Protein AF-F6FWA2-F1 (afdb_monomer_lite)

Foldseek 3Di:
DDDDDPPDDPPPDDPPPPLPDPVLQQLKKKDQDDDPVVVVVCCPPHQKDWQLVVLLVVLVVFPQRDPLLSVCSVVLQVVLCVVVVRPDTIIIGNDSPLDCVVVVVVVHDRDPIGTRHSVNVVSSVVVLVVDPSNPRTDDPDDD

Organism: Isoptericola variabilis (strain 225) (NCBI:txid743718)

Sequence (143 aa):
MRKSFRIGAVAVAGVATLAIAPGAMAHHCYKTEWQEAAYAQVRSGTPWMPMTEFVGVVISQFPGATPECLAHAGEWTQAWLTANDVDAEPLIHMRATAGGGAHDRNGKELPSISYLDDDDFGFLVGQIFSEADCAGIEFPEMH

Radius of gyration: 18.64 Å; chains: 1; bounding box: 33×32×79 Å

pLDDT: mean 71.23, std 18.49, range [33.91, 94.94]

Structure (mmCIF, N/CA/C/O backbone):
data_AF-F6FWA2-F1
#
_entry.id   AF-F6FWA2-F1
#
loop_
_atom_site.group_PDB
_atom_site.id
_atom_site.type_symbol
_atom_site.label_atom_id
_atom_site.label_alt_id
_atom_site.label_comp_id
_atom_site.label_asym_id
_atom_site.label_entity_id
_atom_site.label_seq_id
_atom_site.pdbx_PDB_ins_code
_atom_site.Cartn_x
_atom_site.Cartn_y
_atom_site.Cartn_z
_atom_site.occupancy
_atom_site.B_iso_or_equiv
_atom_site.auth_seq_id
_atom_site.auth_comp_id
_atom_site.auth_asym_id
_atom_site.auth_atom_id
_atom_site.pdbx_PDB_model_num
ATOM 1 N N . MET A 1 1 ? 0.899 -6.724 -52.852 1.00 38.53 1 MET A N 1
ATOM 2 C CA . MET A 1 1 ? 1.760 -6.860 -51.655 1.00 38.53 1 MET A CA 1
ATOM 3 C C . MET A 1 1 ? 0.868 -6.920 -50.418 1.00 38.53 1 MET A C 1
ATOM 5 O O . MET A 1 1 ? 0.292 -5.905 -50.057 1.00 38.53 1 MET A O 1
ATOM 9 N N . ARG A 1 2 ? 0.662 -8.103 -49.826 1.00 33.91 2 ARG A N 1
ATOM 10 C CA . ARG A 1 2 ? -0.091 -8.266 -48.568 1.00 33.91 2 ARG A CA 1
ATOM 11 C C . ARG A 1 2 ? 0.920 -8.269 -47.418 1.00 33.91 2 ARG A C 1
ATOM 13 O O . ARG A 1 2 ? 1.753 -9.167 -47.360 1.00 33.91 2 ARG A O 1
ATOM 20 N N . LYS A 1 3 ? 0.899 -7.237 -46.568 1.00 37.06 3 LYS A N 1
ATOM 21 C CA . LYS A 1 3 ? 1.720 -7.169 -45.349 1.00 37.06 3 LYS A CA 1
ATOM 22 C C . LYS A 1 3 ? 1.111 -8.113 -44.314 1.00 37.06 3 LYS A C 1
ATOM 24 O O . LYS A 1 3 ? 0.044 -7.834 -43.779 1.00 37.06 3 LYS A O 1
ATOM 29 N N . SER A 1 4 ? 1.774 -9.237 -44.076 1.00 36.34 4 SER A N 1
ATOM 30 C CA . SER A 1 4 ? 1.431 -10.165 -43.002 1.00 36.34 4 SER A CA 1
ATOM 31 C C . SER A 1 4 ? 1.740 -9.510 -41.658 1.00 36.34 4 SER A C 1
ATOM 33 O O . SER A 1 4 ? 2.903 -9.284 -41.328 1.00 36.34 4 SER A O 1
ATOM 35 N N . PHE A 1 5 ? 0.695 -9.190 -40.898 1.00 46.28 5 PHE A N 1
ATOM 36 C CA . PHE A 1 5 ? 0.796 -8.782 -39.502 1.00 46.28 5 PHE A CA 1
ATOM 37 C C . PHE A 1 5 ? 1.198 -10.024 -38.695 1.00 46.28 5 PHE A C 1
ATOM 39 O O . PHE A 1 5 ? 0.418 -10.966 -38.569 1.00 46.28 5 PHE A O 1
ATOM 46 N N . ARG A 1 6 ? 2.443 -10.078 -38.215 1.00 44.56 6 ARG A N 1
ATOM 47 C CA . ARG A 1 6 ? 2.850 -11.079 -37.226 1.00 44.56 6 ARG A CA 1
ATOM 48 C C . ARG A 1 6 ? 2.436 -10.539 -35.864 1.00 44.56 6 ARG A C 1
ATOM 50 O O . ARG A 1 6 ? 3.139 -9.717 -35.292 1.00 44.56 6 ARG A O 1
ATOM 57 N N . ILE A 1 7 ? 1.268 -10.969 -35.396 1.00 47.62 7 ILE A N 1
ATOM 58 C CA . ILE A 1 7 ? 0.880 -10.860 -33.990 1.00 47.62 7 ILE A CA 1
ATOM 59 C C . ILE A 1 7 ? 1.860 -11.765 -33.240 1.00 47.62 7 ILE A C 1
ATOM 61 O O . ILE A 1 7 ? 1.814 -12.987 -33.382 1.00 47.62 7 ILE A O 1
ATOM 65 N N . GLY A 1 8 ? 2.836 -11.151 -32.572 1.00 38.06 8 GLY A N 1
ATOM 66 C CA . GLY A 1 8 ? 3.763 -11.853 -31.695 1.00 38.06 8 GLY A CA 1
ATOM 67 C C . GLY A 1 8 ? 2.972 -12.479 -30.556 1.00 38.06 8 GLY A C 1
ATOM 68 O O . GLY A 1 8 ? 2.178 -11.801 -29.910 1.00 38.06 8 GLY A O 1
ATOM 69 N N . ALA A 1 9 ? 3.143 -13.785 -30.375 1.00 38.88 9 ALA A N 1
ATOM 70 C CA . ALA A 1 9 ? 2.526 -14.543 -29.305 1.00 38.88 9 ALA A CA 1
ATOM 71 C C . ALA A 1 9 ? 2.913 -13.942 -27.946 1.00 38.88 9 ALA A C 1
ATOM 73 O O . ALA A 1 9 ? 4.099 -13.828 -27.637 1.00 38.88 9 ALA A O 1
ATOM 74 N N . VAL A 1 10 ? 1.909 -13.584 -27.144 1.00 45.66 10 VAL A N 1
ATOM 75 C CA . VAL A 1 10 ? 2.077 -13.374 -25.705 1.00 45.66 10 VAL A CA 1
ATOM 76 C C . VAL A 1 10 ? 2.464 -14.733 -25.130 1.00 45.66 10 VAL A C 1
ATOM 78 O O . VAL A 1 10 ? 1.658 -15.664 -25.106 1.00 45.66 10 VAL A O 1
ATOM 81 N N . ALA A 1 11 ? 3.735 -14.880 -24.770 1.00 38.84 11 ALA A N 1
ATOM 82 C CA . ALA A 1 11 ? 4.214 -16.047 -24.059 1.00 38.84 11 ALA A CA 1
ATOM 83 C C . ALA A 1 11 ? 3.591 -16.027 -22.660 1.00 38.84 11 ALA A C 1
ATOM 85 O O . ALA A 1 11 ? 3.975 -15.229 -21.812 1.00 38.84 11 ALA A O 1
ATOM 86 N N . VAL A 1 12 ? 2.607 -16.898 -22.436 1.00 48.00 12 VAL A N 1
ATOM 87 C CA . VAL A 1 12 ? 2.131 -17.246 -21.097 1.00 48.00 12 VAL A CA 1
ATOM 88 C C . VAL A 1 12 ? 3.253 -18.048 -20.441 1.00 48.00 12 VAL A C 1
ATOM 90 O O . VAL A 1 12 ? 3.380 -19.253 -20.656 1.00 48.00 12 VAL A O 1
ATOM 93 N N . ALA A 1 13 ? 4.135 -17.357 -19.726 1.00 40.44 13 ALA A N 1
ATOM 94 C CA . ALA A 1 13 ? 5.223 -17.968 -18.984 1.00 40.44 13 ALA A CA 1
ATOM 95 C C . ALA A 1 13 ? 4.815 -18.101 -17.514 1.00 40.44 13 ALA A C 1
ATOM 97 O O . ALA A 1 13 ? 4.777 -17.116 -16.794 1.00 40.44 13 ALA A O 1
ATOM 98 N N . GLY A 1 14 ? 4.528 -19.343 -17.114 1.00 35.28 14 GLY A N 1
ATOM 99 C CA . GLY A 1 14 ? 4.712 -19.853 -15.756 1.00 35.28 14 GLY A CA 1
ATOM 100 C C . GLY A 1 14 ? 3.820 -19.270 -14.663 1.00 35.28 14 GLY A C 1
ATOM 101 O O . GLY A 1 14 ? 4.061 -18.181 -14.161 1.00 35.28 14 GLY A O 1
ATOM 102 N N . VAL A 1 15 ? 2.899 -20.092 -14.155 1.00 41.06 15 VAL A N 1
ATOM 103 C CA . VAL A 1 15 ? 2.480 -19.982 -12.752 1.00 41.06 15 VAL A CA 1
ATOM 104 C C . VAL A 1 15 ? 3.688 -20.397 -11.909 1.00 41.06 15 VAL A C 1
ATOM 106 O O . VAL A 1 15 ? 3.847 -21.562 -11.547 1.00 41.06 15 VAL A O 1
ATOM 109 N N . ALA A 1 16 ? 4.611 -19.465 -11.691 1.00 39.88 16 ALA A N 1
ATOM 110 C CA . ALA A 1 16 ? 5.566 -19.578 -10.610 1.00 39.88 16 ALA A CA 1
ATOM 111 C C . ALA A 1 16 ? 4.751 -19.431 -9.324 1.00 39.88 16 ALA A C 1
ATOM 113 O O . ALA A 1 16 ? 4.109 -18.406 -9.105 1.00 39.88 16 ALA A O 1
ATOM 114 N N . THR A 1 17 ? 4.731 -20.471 -8.493 1.00 40.62 17 THR A N 1
ATOM 115 C CA . THR A 1 17 ? 4.310 -20.354 -7.095 1.00 40.62 17 THR A CA 1
ATOM 116 C C . THR A 1 17 ? 5.321 -19.447 -6.397 1.00 40.62 17 THR A C 1
ATOM 118 O O . THR A 1 17 ? 6.317 -19.912 -5.844 1.00 40.62 17 THR A O 1
ATOM 121 N N . LEU A 1 18 ? 5.114 -18.140 -6.533 1.00 43.16 18 LEU A N 1
ATOM 122 C CA . LEU A 1 18 ? 5.905 -17.085 -5.923 1.00 43.16 18 LEU A CA 1
ATOM 123 C C . LEU A 1 18 ? 5.474 -16.998 -4.462 1.00 43.16 18 LEU A C 1
ATOM 125 O O . LEU A 1 18 ? 4.590 -16.227 -4.110 1.00 43.16 18 LEU A O 1
ATOM 129 N N . ALA A 1 19 ? 6.110 -17.800 -3.609 1.00 43.03 19 ALA A N 1
ATOM 130 C CA . ALA A 1 19 ? 6.130 -17.562 -2.170 1.00 43.03 19 ALA A CA 1
ATOM 131 C C . ALA A 1 19 ? 7.011 -16.331 -1.889 1.00 43.03 19 ALA A C 1
ATOM 133 O O . ALA A 1 19 ? 8.090 -16.441 -1.319 1.00 43.03 19 ALA A O 1
ATOM 134 N N . ILE A 1 20 ? 6.583 -15.166 -2.377 1.00 47.03 20 ILE A N 1
ATOM 135 C CA . ILE A 1 20 ? 7.219 -13.873 -2.125 1.00 47.03 20 ILE A CA 1
ATOM 136 C C . ILE A 1 20 ? 6.282 -13.070 -1.237 1.00 47.03 20 ILE A C 1
ATOM 138 O O . ILE A 1 20 ? 5.818 -11.990 -1.580 1.00 47.03 20 ILE A O 1
ATOM 142 N N . ALA A 1 21 ? 6.011 -13.595 -0.055 1.00 45.12 21 ALA A N 1
ATOM 143 C CA . ALA A 1 21 ? 5.898 -12.693 1.065 1.00 45.12 21 ALA A CA 1
ATOM 144 C C . ALA A 1 21 ? 7.319 -12.591 1.625 1.00 45.12 21 ALA A C 1
ATOM 146 O O . ALA A 1 21 ? 7.900 -13.618 1.991 1.00 45.12 21 ALA A O 1
ATOM 147 N N . PRO A 1 22 ? 7.932 -11.398 1.728 1.00 49.75 22 PRO A N 1
ATOM 148 C CA . PRO A 1 22 ? 8.963 -11.230 2.737 1.00 49.75 22 PRO A CA 1
ATOM 149 C C . PRO A 1 22 ? 8.287 -11.684 4.030 1.00 49.75 22 PRO A C 1
ATOM 151 O O . PRO A 1 22 ? 7.333 -11.037 4.448 1.00 49.75 22 PRO A O 1
ATOM 154 N N . GLY A 1 23 ? 8.692 -12.806 4.631 1.00 47.06 23 GLY A N 1
ATOM 155 C CA . GLY A 1 23 ? 7.962 -13.413 5.759 1.00 47.06 23 GLY A CA 1
ATOM 156 C C . GLY A 1 23 ? 7.773 -12.481 6.967 1.00 47.06 23 GLY A C 1
ATOM 157 O O . GLY A 1 23 ? 7.057 -12.805 7.900 1.00 47.06 23 GLY A O 1
ATOM 158 N N . ALA A 1 24 ? 8.394 -11.298 6.955 1.00 51.44 24 ALA A N 1
ATOM 159 C CA . ALA A 1 24 ? 8.152 -10.221 7.904 1.00 51.44 24 ALA A CA 1
ATOM 160 C C . ALA A 1 24 ? 6.869 -9.398 7.639 1.00 51.44 24 ALA A C 1
ATOM 162 O O . ALA A 1 24 ? 6.376 -8.764 8.570 1.00 51.44 24 ALA A O 1
ATOM 163 N N . MET A 1 25 ? 6.344 -9.380 6.409 1.00 53.53 25 MET A N 1
ATOM 164 C CA . MET A 1 25 ? 5.244 -8.508 5.975 1.00 53.53 25 MET A CA 1
ATOM 165 C C . MET A 1 25 ? 3.868 -9.188 6.068 1.00 53.53 25 MET A C 1
ATOM 167 O O . MET A 1 25 ? 2.906 -8.513 6.428 1.00 53.53 25 MET A O 1
ATOM 171 N N . ALA A 1 26 ? 3.782 -10.519 5.916 1.00 54.53 26 ALA A N 1
ATOM 172 C CA . ALA A 1 26 ? 2.579 -11.352 6.156 1.00 54.53 26 ALA A CA 1
ATOM 173 C C . ALA A 1 26 ? 2.054 -11.319 7.613 1.00 54.53 26 ALA A C 1
ATOM 175 O O . ALA A 1 26 ? 1.224 -12.114 8.051 1.00 54.53 26 ALA A O 1
ATOM 176 N N . HIS A 1 27 ? 2.598 -10.417 8.426 1.00 61.44 27 HIS A N 1
ATOM 177 C CA . HIS A 1 27 ? 2.252 -10.206 9.824 1.00 61.44 27 HIS A CA 1
ATOM 178 C C . HIS A 1 27 ? 1.704 -8.796 10.077 1.00 61.44 27 HIS A C 1
ATOM 180 O O . HIS A 1 27 ? 1.546 -8.390 11.234 1.00 61.44 27 HIS A O 1
ATOM 186 N N . HIS A 1 28 ? 1.418 -8.036 9.017 1.00 68.06 28 HIS A N 1
ATOM 187 C CA . HIS A 1 28 ? 0.736 -6.755 9.122 1.00 68.06 28 HIS A CA 1
ATOM 188 C C . HIS A 1 28 ? -0.772 -6.956 9.304 1.00 68.06 28 HIS A C 1
ATOM 190 O O . HIS A 1 28 ? -1.434 -7.666 8.550 1.00 68.06 28 HIS A O 1
ATOM 196 N N . CYS A 1 29 ? -1.321 -6.313 10.335 1.00 76.69 29 CYS A N 1
ATOM 197 C CA . CYS A 1 29 ? -2.758 -6.292 10.583 1.00 76.69 29 CYS A CA 1
ATOM 198 C C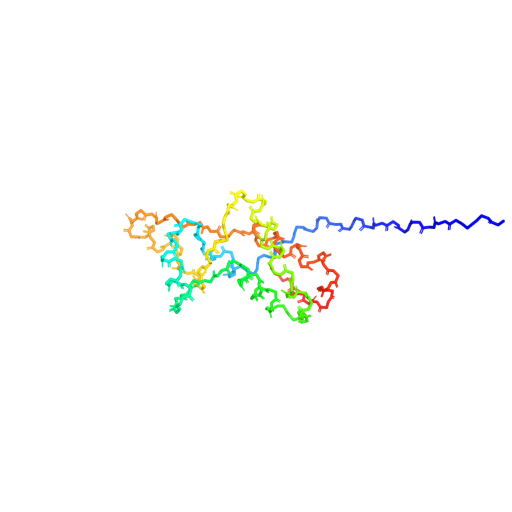 . CYS A 1 29 ? -3.394 -5.120 9.841 1.00 76.69 29 CYS A C 1
ATOM 200 O O . CYS A 1 29 ? -2.796 -4.042 9.767 1.00 76.69 29 CYS A O 1
ATOM 202 N N . TYR A 1 30 ? -4.631 -5.294 9.391 1.00 79.62 30 TYR A N 1
ATOM 203 C CA . TYR A 1 30 ? -5.427 -4.225 8.816 1.00 79.62 30 TYR A CA 1
ATOM 204 C C . TYR A 1 30 ? -6.806 -4.117 9.454 1.00 79.62 30 TYR A C 1
ATOM 206 O O . TYR A 1 30 ? -7.307 -5.039 10.102 1.00 79.62 30 TYR A O 1
ATOM 214 N N . LYS A 1 31 ? -7.422 -2.947 9.289 1.00 76.88 31 LYS A N 1
ATOM 215 C CA . LYS A 1 31 ? -8.786 -2.701 9.745 1.00 76.88 31 LYS A CA 1
ATOM 216 C C . LYS A 1 31 ? -9.559 -1.858 8.736 1.00 76.88 31 LYS A C 1
ATOM 218 O O . LYS A 1 31 ? -9.082 -0.804 8.316 1.00 76.88 31 LYS A O 1
ATOM 223 N N . THR A 1 32 ? -10.756 -2.326 8.404 1.00 74.88 32 THR A N 1
ATOM 224 C CA . THR A 1 32 ? -11.688 -1.733 7.430 1.00 74.88 32 THR A CA 1
ATOM 225 C C . THR A 1 32 ? -12.766 -0.880 8.108 1.00 74.88 32 THR A C 1
ATOM 227 O O . THR A 1 32 ? -13.181 0.141 7.574 1.00 74.88 32 THR A O 1
ATOM 230 N N . GLU A 1 33 ? -13.167 -1.231 9.333 1.00 71.50 33 GLU A N 1
ATOM 231 C CA . GLU A 1 33 ? -14.270 -0.575 10.049 1.00 71.50 33 GLU A CA 1
ATOM 232 C C . GLU A 1 33 ? -13.798 0.537 11.001 1.00 71.50 33 GLU A C 1
ATOM 234 O O . GLU A 1 33 ? -13.756 0.384 12.230 1.00 71.50 33 GLU A O 1
ATOM 239 N N . TRP A 1 34 ? -13.425 1.687 10.446 1.00 71.31 34 TRP A N 1
ATOM 240 C CA . TRP A 1 34 ? -13.158 2.896 11.230 1.00 71.31 34 TRP A CA 1
ATOM 241 C C . TRP A 1 34 ? -14.294 3.903 11.090 1.00 71.31 34 TRP A C 1
ATOM 243 O O . TRP A 1 34 ? -14.793 4.146 9.998 1.00 71.31 34 TRP A O 1
ATOM 253 N N . GLN A 1 35 ? -14.654 4.564 12.191 1.00 72.12 35 GLN A N 1
ATOM 254 C CA . GLN A 1 35 ? -15.428 5.801 12.085 1.00 72.12 35 GLN A CA 1
ATOM 255 C C . GLN A 1 35 ? -14.542 6.890 11.468 1.00 72.12 35 GLN A C 1
ATOM 257 O O . GLN A 1 35 ? -13.376 7.004 11.850 1.00 72.12 35 GLN A O 1
ATOM 262 N N . GLU A 1 36 ? -15.084 7.722 10.575 1.00 70.62 36 GLU A N 1
ATOM 263 C CA . GLU A 1 36 ? -14.310 8.744 9.846 1.00 70.62 36 GLU A CA 1
ATOM 264 C C . GLU A 1 36 ? -13.472 9.649 10.763 1.00 70.62 36 GLU A C 1
ATOM 266 O O . GLU A 1 36 ? -12.310 9.935 10.476 1.00 70.62 36 GLU A O 1
ATOM 271 N N . ALA A 1 37 ? -14.019 10.056 11.913 1.00 68.44 37 ALA A N 1
ATOM 272 C CA . ALA A 1 37 ? -13.297 10.883 12.881 1.00 68.44 37 ALA A CA 1
ATOM 273 C C . ALA A 1 37 ? -12.075 10.162 13.480 1.00 68.44 37 ALA A C 1
ATOM 275 O O . ALA A 1 37 ? -11.011 10.760 13.640 1.00 68.44 37 ALA A O 1
ATOM 276 N N . ALA A 1 38 ? -12.208 8.865 13.769 1.00 71.00 38 ALA A N 1
ATOM 277 C CA . ALA A 1 38 ? -11.098 8.044 14.238 1.00 71.00 38 ALA A CA 1
ATOM 278 C C . ALA A 1 38 ? -10.074 7.825 13.115 1.00 71.00 38 ALA A C 1
ATOM 280 O O . ALA A 1 38 ? -8.874 7.856 13.370 1.00 71.00 38 ALA A O 1
ATOM 281 N N . TYR A 1 39 ? -10.542 7.663 11.875 1.00 73.62 39 TYR A N 1
ATOM 282 C CA . TYR A 1 39 ? -9.699 7.491 10.694 1.00 73.62 39 TYR A CA 1
ATOM 283 C C . TYR A 1 39 ? -8.803 8.715 10.457 1.00 73.62 39 TYR A C 1
ATOM 285 O O . TYR A 1 39 ? -7.588 8.585 10.314 1.00 73.62 39 TYR A O 1
ATOM 293 N N . ALA A 1 40 ? -9.382 9.918 10.517 1.00 73.31 40 ALA A N 1
ATOM 294 C CA . ALA A 1 40 ? -8.644 11.175 10.402 1.00 73.31 40 ALA A CA 1
ATOM 295 C C . ALA A 1 40 ? -7.627 11.363 11.541 1.00 73.31 40 ALA A C 1
ATOM 297 O O . ALA A 1 40 ? -6.497 11.788 11.302 1.00 73.31 40 ALA A O 1
ATOM 298 N N . GLN A 1 41 ? -8.003 11.012 12.774 1.00 73.75 41 GLN A N 1
ATOM 299 C CA . GLN A 1 41 ? -7.113 11.111 13.930 1.00 73.75 41 GLN A CA 1
ATOM 300 C C . GLN A 1 41 ? -5.934 10.139 13.835 1.00 73.75 41 GLN A C 1
ATOM 302 O O . GLN A 1 41 ? -4.812 10.480 14.200 1.00 73.75 41 GLN A O 1
ATOM 307 N N . VAL A 1 42 ? -6.168 8.932 13.330 1.00 73.38 42 VAL A N 1
ATOM 308 C CA . VAL A 1 42 ? -5.158 7.875 13.295 1.00 73.38 42 VAL A CA 1
ATOM 309 C C . VAL A 1 42 ? -4.184 8.016 12.138 1.00 73.38 42 VAL A C 1
ATOM 311 O O . VAL A 1 42 ? -3.002 7.719 12.315 1.00 73.38 42 VAL A O 1
ATOM 314 N N . ARG A 1 43 ? -4.602 8.639 11.036 1.00 70.12 43 ARG A N 1
ATOM 315 C CA . ARG A 1 43 ? -3.675 9.142 10.012 1.00 70.12 43 ARG A CA 1
ATOM 316 C C . ARG A 1 43 ? -2.707 10.221 10.537 1.00 70.12 43 ARG A C 1
ATOM 318 O O . ARG A 1 43 ? -1.720 10.522 9.877 1.00 70.12 43 ARG A O 1
ATOM 325 N N . SER A 1 44 ? -2.941 10.791 11.725 1.00 67.06 44 SER A N 1
ATOM 326 C CA . SER A 1 44 ? -2.084 11.809 12.344 1.00 67.06 44 SER A CA 1
ATOM 327 C C . SER A 1 44 ? -1.264 11.239 13.511 1.00 67.06 44 SER A C 1
ATOM 329 O O . SER A 1 44 ? -1.642 11.358 14.677 1.00 67.06 44 SER A O 1
ATOM 331 N N . GLY A 1 45 ? -0.086 10.682 13.213 1.00 67.31 45 GLY A N 1
ATOM 332 C CA . GLY A 1 45 ? 0.936 10.386 14.230 1.00 67.31 45 GLY A CA 1
ATOM 333 C C . GLY A 1 45 ? 0.773 9.055 14.971 1.00 67.31 45 GLY A C 1
ATOM 334 O O . GLY A 1 45 ? 1.247 8.917 16.100 1.00 67.31 45 GLY A O 1
ATOM 335 N N . THR A 1 46 ? 0.125 8.069 14.350 1.00 78.06 46 THR A N 1
ATOM 336 C CA . THR A 1 46 ? 0.025 6.695 14.866 1.00 78.06 46 THR A CA 1
ATOM 337 C C . THR A 1 46 ? 0.741 5.713 13.922 1.00 78.06 46 THR A C 1
ATOM 339 O O . THR A 1 46 ? 1.100 6.103 12.814 1.00 78.06 46 THR A O 1
ATOM 342 N N . PRO A 1 47 ? 0.989 4.445 14.312 1.00 81.00 47 PRO A N 1
ATOM 343 C CA . PRO A 1 47 ? 1.628 3.459 13.435 1.00 81.00 47 PRO A CA 1
ATOM 344 C C . PRO A 1 47 ? 0.670 2.868 12.385 1.00 81.00 47 PRO A C 1
ATOM 346 O O . PRO A 1 47 ? 0.943 1.793 11.865 1.00 81.00 47 PRO A O 1
ATOM 349 N N . TRP A 1 48 ? -0.464 3.508 12.113 1.00 83.50 48 TRP A N 1
ATOM 350 C CA . TRP A 1 48 ? -1.426 3.074 11.107 1.00 83.50 48 TRP A CA 1
ATOM 351 C C . TRP A 1 48 ? -1.280 3.935 9.855 1.00 83.50 48 TRP A C 1
ATOM 353 O O . TRP A 1 48 ? -1.292 5.161 9.956 1.00 83.50 48 TRP A O 1
ATOM 363 N N . MET A 1 49 ? -1.192 3.304 8.688 1.00 86.88 49 MET A N 1
ATOM 364 C CA . MET A 1 49 ? -1.094 3.989 7.397 1.00 86.88 49 MET A CA 1
ATOM 365 C C . MET A 1 49 ? -2.140 3.462 6.407 1.00 86.88 49 MET A C 1
ATOM 367 O O . MET A 1 49 ? -2.578 2.325 6.561 1.00 86.88 49 MET A O 1
ATOM 371 N N . PRO A 1 50 ? -2.563 4.236 5.398 1.00 89.88 50 PRO A N 1
ATOM 372 C CA . PRO A 1 50 ? -3.434 3.736 4.335 1.00 89.88 50 PRO A CA 1
ATOM 373 C C . PRO A 1 50 ? -2.792 2.578 3.561 1.00 89.88 50 PRO A C 1
ATOM 375 O O . PRO A 1 50 ? -1.577 2.577 3.353 1.00 89.88 50 PRO A O 1
ATOM 378 N N . MET A 1 51 ? -3.600 1.625 3.087 1.00 89.75 51 MET A N 1
ATOM 379 C CA . MET A 1 51 ? -3.124 0.515 2.251 1.00 89.75 51 MET A CA 1
ATOM 380 C C . MET A 1 51 ? -2.323 0.993 1.036 1.00 89.75 51 MET A C 1
ATOM 382 O O . MET A 1 51 ? -1.259 0.447 0.773 1.00 89.75 51 MET A O 1
ATOM 386 N N . THR A 1 52 ? -2.753 2.056 0.354 1.00 92.38 52 THR A N 1
ATOM 387 C CA . THR A 1 52 ? -2.010 2.612 -0.790 1.00 92.38 52 THR A CA 1
ATOM 388 C C . THR A 1 52 ? -0.601 3.039 -0.404 1.00 92.38 52 THR A C 1
ATOM 390 O O . THR A 1 52 ? 0.360 2.793 -1.132 1.00 92.38 52 THR A O 1
ATOM 393 N N . GLU A 1 53 ? -0.456 3.668 0.760 1.00 90.31 53 GLU A N 1
ATOM 394 C CA . GLU A 1 53 ? 0.846 4.104 1.252 1.00 90.31 53 GLU A CA 1
ATOM 395 C C . GLU A 1 53 ? 1.703 2.890 1.651 1.00 90.31 53 GLU A C 1
ATOM 397 O O . GLU A 1 53 ? 2.896 2.857 1.351 1.00 90.31 53 GLU A O 1
ATOM 402 N N . PHE A 1 54 ? 1.095 1.855 2.241 1.00 87.75 54 PHE A N 1
ATOM 403 C CA . PHE A 1 54 ? 1.769 0.588 2.533 1.00 87.75 54 PHE A CA 1
ATOM 404 C C . PHE A 1 54 ? 2.264 -0.115 1.261 1.00 87.75 54 PHE A C 1
ATOM 406 O O . PHE A 1 54 ? 3.427 -0.510 1.200 1.00 87.75 54 PHE A O 1
ATOM 413 N N . VAL A 1 55 ? 1.433 -0.215 0.219 1.00 88.88 55 VAL A N 1
ATOM 414 C CA . VAL A 1 55 ? 1.821 -0.778 -1.085 1.00 88.88 55 VAL A CA 1
ATOM 415 C C . VAL A 1 55 ? 2.989 0.008 -1.682 1.00 88.88 55 VAL A C 1
ATOM 417 O O . VAL A 1 55 ? 3.968 -0.590 -2.123 1.00 88.88 55 VAL A O 1
ATOM 420 N N . GLY A 1 56 ? 2.956 1.343 -1.614 1.00 89.88 56 GLY A N 1
ATOM 421 C CA . GLY A 1 56 ? 4.084 2.186 -2.018 1.00 89.88 56 GLY A CA 1
ATOM 422 C C . GLY A 1 56 ? 5.369 1.874 -1.243 1.00 89.88 56 GLY A C 1
ATOM 423 O O . GLY A 1 56 ? 6.443 1.763 -1.838 1.00 89.88 56 GLY A O 1
ATOM 424 N N . VAL A 1 57 ? 5.273 1.661 0.075 1.00 85.50 57 VAL A N 1
ATOM 425 C CA . VAL A 1 57 ? 6.416 1.227 0.891 1.00 85.50 57 VAL A CA 1
ATOM 426 C C . VAL A 1 57 ? 6.936 -0.127 0.418 1.00 85.50 57 VAL A C 1
ATOM 428 O O . VAL A 1 57 ? 8.141 -0.239 0.211 1.00 85.50 57 VAL A O 1
ATOM 431 N N . VAL A 1 58 ? 6.069 -1.118 0.196 1.00 83.12 58 VAL A N 1
ATOM 432 C CA . VAL A 1 58 ? 6.459 -2.452 -0.294 1.00 83.12 58 VAL A CA 1
ATOM 433 C C . VAL A 1 58 ? 7.237 -2.346 -1.604 1.00 83.12 58 VAL A C 1
ATOM 435 O O . VAL A 1 58 ? 8.339 -2.880 -1.693 1.00 83.12 58 VAL A O 1
ATOM 438 N N . ILE A 1 59 ? 6.726 -1.587 -2.577 1.00 86.19 59 ILE A N 1
ATOM 439 C CA . ILE A 1 59 ? 7.406 -1.341 -3.858 1.00 86.19 59 ILE A CA 1
ATOM 440 C C . ILE A 1 59 ? 8.778 -0.703 -3.624 1.00 86.19 59 ILE A C 1
ATOM 442 O O . ILE A 1 59 ? 9.777 -1.160 -4.168 1.00 86.19 59 ILE A O 1
ATOM 446 N N . SER A 1 60 ? 8.846 0.325 -2.772 1.00 86.62 60 SER A N 1
ATOM 447 C CA . SER A 1 60 ? 10.087 1.065 -2.503 1.00 86.62 60 SER A CA 1
ATOM 448 C C . SER A 1 60 ? 11.187 0.237 -1.829 1.00 86.62 60 SER A C 1
ATOM 450 O O . SER A 1 60 ? 12.346 0.648 -1.851 1.00 86.62 60 SER A O 1
ATOM 452 N N . GLN A 1 61 ? 10.848 -0.904 -1.214 1.00 83.12 61 GLN A N 1
ATOM 453 C CA . GLN A 1 61 ? 11.842 -1.803 -0.621 1.00 83.12 61 GLN A CA 1
ATOM 454 C C . GLN A 1 61 ? 12.604 -2.612 -1.672 1.00 83.12 61 GLN A C 1
ATOM 456 O O . GLN A 1 61 ? 13.672 -3.143 -1.365 1.00 83.12 61 GLN A O 1
ATOM 461 N N . PHE A 1 62 ? 12.080 -2.721 -2.894 1.00 81.31 62 PHE A N 1
ATOM 462 C CA . PHE A 1 62 ? 12.761 -3.450 -3.947 1.00 81.31 62 PHE A CA 1
ATOM 463 C C . PHE A 1 62 ? 13.870 -2.596 -4.580 1.00 81.31 62 PHE A C 1
ATOM 465 O O . PHE A 1 62 ? 13.618 -1.459 -5.001 1.00 81.31 62 PHE A O 1
ATOM 472 N N . PRO A 1 63 ? 15.104 -3.119 -4.690 1.00 84.25 63 PRO A N 1
ATOM 473 C CA . PRO A 1 63 ? 16.141 -2.472 -5.480 1.00 84.25 63 PRO A CA 1
ATOM 474 C C . PRO A 1 63 ? 15.657 -2.250 -6.916 1.00 84.25 63 PRO A C 1
ATOM 476 O O . PRO A 1 63 ? 15.018 -3.118 -7.499 1.00 84.25 63 PRO A O 1
ATOM 479 N N . GLY A 1 64 ? 15.942 -1.076 -7.479 1.00 85.50 64 GLY A N 1
ATOM 480 C CA . GLY A 1 64 ? 15.523 -0.736 -8.842 1.00 85.50 64 GLY A CA 1
ATOM 481 C C . GLY A 1 64 ? 14.073 -0.256 -8.984 1.00 85.50 64 GLY A C 1
ATOM 482 O O . GLY A 1 64 ? 13.643 0.022 -10.102 1.00 85.50 64 GLY A O 1
ATOM 483 N N . ALA A 1 65 ? 13.335 -0.089 -7.878 1.00 88.31 65 ALA A N 1
ATOM 484 C CA . ALA A 1 65 ? 12.030 0.565 -7.892 1.00 88.31 65 ALA A CA 1
ATOM 485 C C . ALA A 1 65 ? 12.113 1.990 -8.471 1.00 88.31 65 ALA A C 1
ATOM 487 O O . ALA A 1 65 ? 12.954 2.804 -8.071 1.00 88.31 65 ALA A O 1
ATOM 488 N N . THR A 1 66 ? 11.217 2.291 -9.410 1.00 91.62 66 THR A N 1
ATOM 489 C CA . THR A 1 66 ? 11.133 3.572 -10.121 1.00 91.62 66 THR A CA 1
ATOM 490 C C . THR A 1 66 ? 9.934 4.399 -9.635 1.00 91.62 66 THR A C 1
ATOM 492 O O . THR A 1 66 ? 8.971 3.841 -9.097 1.00 91.62 66 THR A O 1
ATOM 495 N N . PRO A 1 67 ? 9.946 5.734 -9.815 1.00 92.94 67 PRO A N 1
ATOM 496 C CA . PRO A 1 67 ? 8.766 6.567 -9.579 1.00 92.94 67 PRO A CA 1
ATOM 497 C C . PRO A 1 67 ? 7.538 6.127 -10.385 1.00 92.94 67 PRO A C 1
ATOM 499 O O . PRO A 1 67 ? 6.420 6.231 -9.887 1.00 92.94 67 PRO A O 1
ATOM 502 N N . GLU A 1 68 ? 7.744 5.631 -11.604 1.00 93.62 68 GLU A N 1
ATOM 503 C CA . GLU A 1 68 ? 6.694 5.104 -12.473 1.00 93.62 68 GLU A CA 1
ATOM 504 C C . GLU A 1 68 ? 6.057 3.850 -11.856 1.00 93.62 68 GLU A C 1
ATOM 506 O O . GLU A 1 68 ? 4.845 3.815 -11.671 1.00 93.62 68 GLU A O 1
ATOM 511 N N . CYS A 1 69 ? 6.863 2.888 -11.391 1.00 92.00 69 CYS A N 1
ATOM 512 C CA . CYS A 1 69 ? 6.366 1.704 -10.685 1.00 92.00 69 CYS A CA 1
ATOM 513 C C . CYS A 1 69 ? 5.599 2.070 -9.398 1.00 92.00 69 CYS A C 1
ATOM 515 O O . CYS A 1 69 ? 4.527 1.537 -9.117 1.00 92.00 69 CYS A O 1
ATOM 517 N N . LEU A 1 70 ? 6.110 3.036 -8.623 1.00 92.06 70 LEU A N 1
ATOM 518 C CA . LEU A 1 70 ? 5.451 3.535 -7.409 1.00 92.06 70 LEU A CA 1
ATOM 519 C C . LEU A 1 70 ? 4.085 4.182 -7.688 1.00 92.06 70 LEU A C 1
ATOM 521 O O . LEU A 1 70 ? 3.207 4.145 -6.823 1.00 92.06 70 LEU A O 1
ATOM 525 N N . ALA A 1 71 ? 3.882 4.761 -8.876 1.00 94.50 71 ALA A N 1
ATOM 526 C CA . ALA A 1 71 ? 2.627 5.414 -9.241 1.00 94.50 71 ALA A CA 1
ATOM 527 C C . ALA A 1 71 ? 1.443 4.432 -9.324 1.00 94.50 71 ALA A C 1
ATOM 529 O O . ALA A 1 71 ? 0.296 4.854 -9.159 1.00 94.50 71 ALA A O 1
ATOM 530 N N . HIS A 1 72 ? 1.705 3.131 -9.488 1.00 94.19 72 HIS A N 1
ATOM 531 C CA . HIS A 1 72 ? 0.673 2.093 -9.522 1.00 94.19 72 HIS A CA 1
ATOM 532 C C . HIS A 1 72 ? 0.133 1.687 -8.145 1.00 94.19 72 HIS A C 1
ATOM 534 O O . HIS A 1 72 ? -0.868 0.975 -8.071 1.00 94.19 72 HIS A O 1
ATOM 540 N N . ALA A 1 73 ? 0.718 2.159 -7.036 1.00 93.31 73 ALA A N 1
ATOM 541 C CA . ALA A 1 73 ? 0.303 1.743 -5.693 1.00 93.31 73 ALA A CA 1
ATOM 542 C C . ALA A 1 73 ? -1.207 1.928 -5.432 1.00 93.31 73 ALA A C 1
ATOM 544 O O . ALA A 1 73 ? -1.844 1.078 -4.805 1.00 93.31 73 ALA A O 1
ATOM 545 N N . GLY A 1 74 ? -1.797 3.016 -5.942 1.00 93.62 74 GLY A N 1
ATOM 546 C CA . GLY A 1 74 ? -3.235 3.271 -5.821 1.00 93.62 74 GLY A CA 1
ATOM 547 C C . GLY A 1 74 ? -4.086 2.327 -6.672 1.00 93.62 74 GLY A C 1
ATOM 548 O O . GLY A 1 74 ? -5.114 1.840 -6.208 1.00 93.62 74 GLY A O 1
ATOM 549 N N . GLU A 1 75 ? -3.643 2.026 -7.893 1.00 94.94 75 GLU A N 1
ATOM 550 C CA . GLU A 1 75 ? -4.311 1.079 -8.791 1.00 94.94 75 GLU A CA 1
ATOM 551 C C . GLU A 1 75 ? -4.328 -0.331 -8.194 1.00 94.94 75 GLU A C 1
ATOM 553 O O . GLU A 1 75 ? -5.383 -0.957 -8.105 1.00 94.94 75 GLU A O 1
ATOM 558 N N . TRP A 1 76 ? -3.184 -0.817 -7.714 1.00 93.88 76 TRP A N 1
ATOM 559 C CA . TRP A 1 76 ? -3.089 -2.159 -7.141 1.00 93.88 76 TRP A CA 1
ATOM 560 C C . TRP A 1 76 ? -3.817 -2.285 -5.811 1.00 93.88 76 TRP A C 1
ATOM 562 O O . TRP A 1 76 ? -4.400 -3.331 -5.533 1.00 93.88 76 TRP A O 1
ATOM 572 N N . THR A 1 77 ? -3.866 -1.206 -5.026 1.00 92.69 77 THR A N 1
ATOM 573 C CA . THR A 1 77 ? -4.731 -1.152 -3.844 1.00 92.69 77 THR A CA 1
ATOM 574 C C . THR A 1 77 ? -6.195 -1.313 -4.239 1.00 92.69 77 THR A C 1
ATOM 576 O O . THR A 1 77 ? -6.892 -2.131 -3.649 1.00 92.69 77 THR A O 1
ATOM 579 N N . GLN A 1 78 ? -6.672 -0.610 -5.270 1.00 94.00 78 GLN A N 1
ATOM 580 C CA . GLN A 1 78 ? -8.052 -0.764 -5.752 1.00 94.00 78 GLN A CA 1
ATOM 581 C C . GLN A 1 78 ? -8.340 -2.165 -6.306 1.00 94.00 78 GLN A C 1
ATOM 583 O O . GLN A 1 78 ? -9.415 -2.723 -6.064 1.00 94.00 78 GLN A O 1
ATOM 588 N N . ALA A 1 79 ? -7.377 -2.761 -7.009 1.00 92.12 79 ALA A N 1
ATOM 589 C CA . ALA A 1 79 ? -7.491 -4.133 -7.486 1.00 92.12 79 ALA A CA 1
ATOM 590 C C . ALA A 1 79 ? -7.603 -5.126 -6.315 1.00 92.12 79 ALA A C 1
ATOM 592 O O . ALA A 1 79 ? -8.455 -6.013 -6.349 1.00 92.12 79 ALA A O 1
ATOM 593 N N . TRP A 1 80 ? -6.811 -4.933 -5.254 1.00 90.88 80 TRP A N 1
ATOM 594 C CA . TRP A 1 80 ? -6.874 -5.741 -4.035 1.00 90.88 80 TRP A CA 1
ATOM 595 C C . TRP A 1 80 ? -8.212 -5.580 -3.300 1.00 90.88 80 TRP A C 1
ATOM 597 O O . TRP A 1 80 ? -8.812 -6.580 -2.911 1.00 90.88 80 TRP A O 1
ATOM 607 N N . LEU A 1 81 ? -8.719 -4.345 -3.165 1.00 90.81 81 LEU A N 1
ATOM 608 C CA . LEU A 1 81 ? -10.028 -4.062 -2.556 1.00 90.81 81 LEU A CA 1
ATOM 609 C C . LEU A 1 81 ? -11.156 -4.798 -3.285 1.00 90.81 81 LEU A C 1
ATOM 611 O O . LEU A 1 81 ? -11.993 -5.438 -2.656 1.00 90.81 81 LEU A O 1
ATOM 615 N N . THR A 1 82 ? -11.133 -4.753 -4.619 1.00 92.81 82 THR A N 1
ATOM 616 C CA . THR A 1 82 ? -12.121 -5.437 -5.464 1.00 92.81 82 THR A CA 1
ATOM 617 C C . THR A 1 82 ? -12.028 -6.957 -5.323 1.00 92.81 82 THR A C 1
ATOM 619 O O . THR A 1 82 ? -13.052 -7.629 -5.250 1.00 92.81 82 THR A O 1
ATOM 622 N N . ALA A 1 83 ? -10.812 -7.510 -5.286 1.00 88.81 83 ALA A N 1
ATOM 623 C CA . ALA A 1 83 ? -10.596 -8.951 -5.163 1.00 88.81 83 ALA A CA 1
ATOM 624 C C . ALA A 1 83 ? -11.041 -9.511 -3.800 1.00 88.81 83 ALA A C 1
ATOM 626 O O . ALA A 1 83 ? -11.456 -10.667 -3.732 1.00 88.81 83 ALA A O 1
ATOM 627 N N . ASN A 1 84 ? -10.984 -8.690 -2.747 1.00 84.88 84 ASN A N 1
ATOM 628 C CA . ASN A 1 84 ? -11.283 -9.079 -1.368 1.00 84.88 84 ASN A CA 1
ATOM 629 C C . ASN A 1 84 ? -12.640 -8.578 -0.843 1.00 84.88 84 ASN A C 1
ATOM 631 O O . ASN A 1 84 ? -12.909 -8.719 0.347 1.00 84.88 84 ASN A O 1
ATOM 635 N N . ASP A 1 85 ? -13.490 -8.011 -1.708 1.00 87.56 85 ASP A N 1
ATOM 636 C CA . ASP A 1 85 ? -14.814 -7.474 -1.341 1.00 87.56 85 ASP A CA 1
ATOM 637 C C . ASP A 1 85 ? -14.740 -6.438 -0.198 1.00 87.56 85 ASP A C 1
ATOM 639 O O . ASP A 1 85 ? -15.497 -6.467 0.773 1.00 87.56 85 ASP A O 1
ATOM 643 N N . VAL A 1 86 ? -13.761 -5.530 -0.286 1.00 85.38 86 VA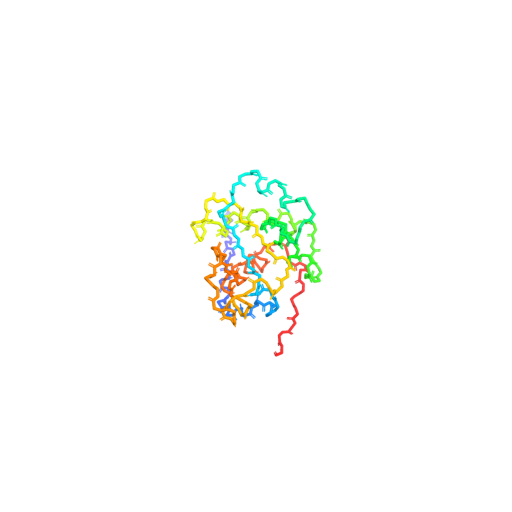L A N 1
ATOM 644 C CA . VAL A 1 86 ? -13.526 -4.479 0.710 1.00 85.38 86 VAL A CA 1
ATOM 645 C C . VAL A 1 86 ? -13.976 -3.123 0.162 1.00 85.38 86 VAL A C 1
ATOM 647 O O . VAL A 1 86 ? -13.365 -2.567 -0.747 1.00 85.38 86 VAL A O 1
ATOM 650 N N . ASP A 1 87 ? -15.007 -2.546 0.780 1.00 83.62 87 ASP A N 1
ATOM 651 C CA . ASP A 1 87 ? -15.665 -1.316 0.308 1.00 83.62 87 ASP A CA 1
ATOM 652 C C . ASP A 1 87 ? -14.859 -0.017 0.508 1.00 83.62 87 ASP A C 1
ATOM 654 O O . ASP A 1 87 ? -15.147 1.007 -0.117 1.00 83.62 87 ASP A O 1
ATOM 658 N N . ALA A 1 88 ? -13.876 -0.015 1.411 1.00 83.25 88 ALA A N 1
ATOM 659 C CA . ALA A 1 88 ? -13.111 1.176 1.772 1.00 83.25 88 ALA A CA 1
ATOM 660 C C . ALA A 1 88 ? -11.640 0.852 2.033 1.00 83.25 88 ALA A C 1
ATOM 662 O O . ALA A 1 88 ? -11.309 -0.200 2.573 1.00 83.25 88 ALA A O 1
ATOM 663 N N . GLU A 1 89 ? -10.755 1.796 1.706 1.00 87.19 89 GLU A 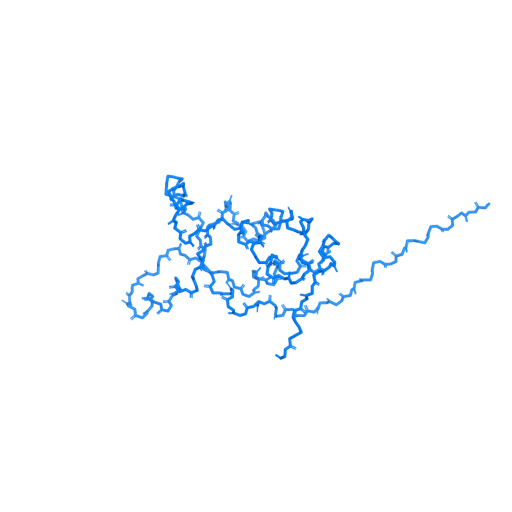N 1
ATOM 664 C CA . GLU A 1 89 ? -9.316 1.630 1.900 1.00 87.19 89 GLU A CA 1
ATOM 665 C C . GLU A 1 89 ? -8.966 1.363 3.381 1.00 87.19 89 GLU A C 1
ATOM 667 O O . GLU A 1 89 ? -9.144 2.256 4.229 1.00 87.19 89 GLU A O 1
ATOM 672 N N . PRO A 1 90 ? -8.424 0.173 3.713 1.00 86.75 90 PRO A N 1
ATOM 673 C CA . PRO A 1 90 ? -8.092 -0.161 5.083 1.00 86.75 90 PRO A CA 1
ATOM 674 C C . PRO A 1 90 ? -6.855 0.599 5.559 1.00 86.75 90 PRO A C 1
ATOM 676 O O . PRO A 1 90 ? -6.031 1.077 4.773 1.00 86.75 90 PRO A O 1
ATOM 679 N N . LEU A 1 91 ? -6.705 0.668 6.882 1.00 87.25 91 LEU A N 1
ATOM 680 C CA . LEU A 1 91 ? -5.452 1.084 7.508 1.00 87.25 91 LEU A CA 1
ATOM 681 C C . LEU A 1 91 ? -4.622 -0.139 7.887 1.00 87.25 91 LEU A C 1
ATOM 683 O O . LEU A 1 91 ? -5.138 -1.053 8.532 1.00 87.25 91 LEU A O 1
ATOM 687 N N . ILE A 1 92 ? -3.339 -0.106 7.547 1.00 86.00 92 ILE A N 1
ATOM 688 C CA . ILE A 1 92 ? -2.325 -1.117 7.835 1.00 86.00 92 ILE A CA 1
ATOM 689 C C . ILE A 1 92 ? -1.519 -0.699 9.061 1.00 86.00 92 ILE A C 1
ATOM 691 O O . ILE A 1 92 ? -1.038 0.432 9.148 1.00 86.00 92 ILE A O 1
ATOM 695 N N . HIS A 1 93 ? -1.356 -1.607 10.020 1.00 83.69 93 HIS A N 1
ATOM 696 C CA . HIS A 1 93 ? -0.523 -1.379 11.193 1.00 83.69 93 HIS A CA 1
ATOM 697 C C . HIS A 1 93 ? 0.946 -1.698 10.900 1.00 83.69 93 HIS A C 1
ATOM 699 O O . HIS A 1 93 ? 1.318 -2.844 10.652 1.00 83.69 93 HIS A O 1
ATOM 705 N N . MET A 1 94 ? 1.818 -0.706 11.051 1.00 74.88 94 MET A N 1
ATOM 706 C CA . MET A 1 94 ? 3.239 -0.764 10.686 1.00 74.88 94 MET A CA 1
ATOM 707 C C . MET A 1 94 ? 4.150 -1.489 11.672 1.00 74.88 94 MET A C 1
ATOM 709 O O . MET A 1 94 ? 5.369 -1.486 11.517 1.00 74.88 94 MET A O 1
ATOM 713 N N . ARG A 1 95 ? 3.592 -2.138 12.695 1.00 67.25 95 ARG A N 1
ATOM 714 C CA . ARG A 1 95 ? 4.355 -3.041 13.567 1.00 67.25 95 ARG A CA 1
ATOM 715 C C . ARG A 1 95 ? 3.800 -4.452 13.469 1.00 67.25 95 ARG A C 1
ATOM 717 O O . ARG A 1 95 ? 2.604 -4.640 13.685 1.00 67.25 95 ARG A O 1
ATOM 724 N N . ALA A 1 96 ? 4.703 -5.417 13.294 1.00 53.91 96 ALA A N 1
ATOM 725 C CA . ALA A 1 96 ? 4.463 -6.865 13.214 1.00 53.91 96 ALA A CA 1
ATOM 726 C C . ALA A 1 96 ? 3.872 -7.512 14.493 1.00 53.91 96 ALA A C 1
ATOM 728 O O . ALA A 1 96 ? 3.922 -8.722 14.678 1.00 53.91 96 ALA A O 1
ATOM 729 N N . THR A 1 97 ? 3.362 -6.718 15.438 1.00 51.16 97 THR A N 1
ATOM 730 C CA . THR A 1 97 ? 2.988 -7.150 16.796 1.00 51.16 97 THR A CA 1
ATOM 731 C C . THR A 1 97 ? 1.651 -6.586 17.272 1.00 51.16 97 THR A C 1
ATOM 733 O O . THR A 1 97 ? 1.383 -6.566 18.470 1.00 51.16 97 THR A O 1
ATOM 736 N N . ALA A 1 98 ? 0.771 -6.191 16.350 1.00 51.12 98 ALA A N 1
ATOM 737 C CA . ALA A 1 98 ? -0.663 -6.109 16.652 1.00 51.12 98 ALA A CA 1
ATOM 738 C C . ALA A 1 98 ? -1.362 -7.478 16.491 1.00 51.12 98 ALA A C 1
ATOM 740 O O . ALA A 1 98 ? -2.584 -7.548 16.466 1.00 51.12 98 ALA A O 1
ATOM 741 N N . GLY A 1 99 ? -0.580 -8.558 16.371 1.00 45.16 99 GLY A N 1
ATOM 742 C CA . GLY A 1 99 ? -1.076 -9.891 16.073 1.00 45.16 99 GLY A CA 1
ATOM 743 C C . GLY A 1 99 ? -1.726 -10.621 17.249 1.00 45.16 99 GLY A C 1
ATOM 744 O O . GLY A 1 99 ? -1.415 -10.375 18.420 1.00 45.16 99 GLY A O 1
ATOM 745 N N . GLY A 1 100 ? -2.575 -11.593 16.912 1.00 44.81 100 GLY A N 1
ATOM 746 C CA . GLY A 1 100 ? -3.389 -12.394 17.820 1.00 44.81 100 GLY A CA 1
ATOM 747 C C . GLY A 1 100 ? -2.567 -13.066 18.905 1.00 44.81 100 GLY A C 1
ATOM 748 O O . GLY A 1 100 ? -3.011 -13.130 20.038 1.00 44.81 100 GLY A O 1
ATOM 749 N N . GLY A 1 101 ? -1.287 -13.363 18.661 1.00 47.00 101 GLY A N 1
ATOM 750 C CA . GLY A 1 101 ? -0.373 -13.866 19.689 1.00 47.00 101 GLY A CA 1
ATOM 751 C C . GLY A 1 101 ? -0.249 -12.991 20.950 1.00 47.00 101 GLY A C 1
ATOM 752 O O . GLY A 1 101 ? 0.016 -13.528 22.026 1.00 47.00 101 GLY A O 1
ATOM 753 N N . ALA A 1 102 ? -0.458 -11.672 20.873 1.00 49.34 102 ALA A N 1
ATOM 754 C CA . ALA A 1 102 ? -0.487 -10.796 22.050 1.00 49.34 102 ALA A CA 1
ATOM 755 C C . ALA A 1 102 ? -1.859 -10.776 22.757 1.00 49.34 102 ALA A C 1
ATOM 757 O O . ALA A 1 102 ? -1.918 -10.567 23.970 1.00 49.34 102 ALA A O 1
ATOM 758 N N . HIS A 1 103 ? -2.953 -11.001 22.029 1.00 51.94 103 HIS A N 1
ATOM 759 C CA . HIS A 1 103 ? -4.324 -11.000 22.555 1.00 51.94 103 HIS A CA 1
ATOM 760 C C . HIS A 1 103 ? -4.776 -12.395 23.028 1.00 51.94 103 HIS A C 1
ATOM 762 O O . HIS A 1 103 ? -5.257 -12.520 24.157 1.00 51.94 103 HIS A O 1
ATOM 768 N N . ASP A 1 104 ? -4.494 -13.441 22.249 1.00 51.53 104 ASP A N 1
ATOM 769 C CA . ASP A 1 104 ? -4.724 -14.861 22.541 1.00 51.53 104 ASP A CA 1
ATOM 770 C C . ASP A 1 104 ? -3.990 -15.297 23.813 1.00 51.53 104 ASP A C 1
ATOM 772 O O . ASP A 1 104 ? -4.563 -15.968 24.670 1.00 51.53 104 ASP A O 1
ATOM 776 N N . ARG A 1 105 ? -2.741 -14.842 24.014 1.00 53.56 105 ARG A N 1
ATOM 777 C CA . ARG A 1 105 ? -1.981 -15.100 25.256 1.00 53.56 105 ARG A CA 1
ATOM 778 C C . ARG A 1 105 ? -2.605 -14.469 26.501 1.00 53.56 105 ARG A C 1
ATOM 780 O O . ARG A 1 105 ? -2.294 -14.896 27.608 1.00 53.56 105 ARG A O 1
ATOM 787 N N . ASN A 1 106 ? -3.455 -13.460 26.330 1.00 57.84 106 ASN A N 1
ATOM 788 C CA . ASN A 1 106 ? -4.094 -12.726 27.417 1.00 57.84 106 ASN A CA 1
ATOM 789 C C . ASN A 1 106 ? -5.587 -13.068 27.576 1.00 57.84 106 ASN A C 1
ATOM 791 O O . ASN A 1 106 ? -6.251 -12.435 28.397 1.00 57.84 106 ASN A O 1
ATOM 795 N N . GLY A 1 107 ? -6.120 -14.030 26.807 1.00 56.12 107 GLY A N 1
ATOM 796 C CA . GLY A 1 107 ? -7.528 -14.442 26.871 1.00 56.12 107 GLY A CA 1
ATOM 797 C C . GLY A 1 107 ? -8.517 -13.316 26.556 1.00 56.12 107 GLY A C 1
ATOM 798 O O . GLY A 1 107 ? -9.654 -13.351 27.023 1.00 56.12 107 GLY A O 1
ATOM 799 N N . LYS A 1 108 ? -8.075 -12.285 25.828 1.00 56.66 108 LYS A N 1
ATOM 800 C CA . LYS A 1 108 ? -8.916 -11.153 25.435 1.00 56.66 108 LYS A CA 1
ATOM 801 C C . LYS A 1 108 ? -9.466 -11.412 24.046 1.00 56.66 108 LYS A C 1
ATOM 803 O O . LYS A 1 108 ? -8.705 -11.788 23.162 1.00 56.66 108 LYS A O 1
ATOM 808 N N . GLU A 1 109 ? -10.758 -11.150 23.871 1.00 56.34 109 GLU A N 1
ATOM 809 C CA . GLU A 1 109 ? -11.400 -11.172 22.560 1.00 56.34 109 GLU A CA 1
ATOM 810 C C . GLU A 1 109 ? -10.593 -10.308 21.585 1.00 56.34 109 GLU A C 1
ATOM 812 O O . GLU A 1 109 ? -10.146 -9.203 21.931 1.00 56.34 109 GLU A O 1
ATOM 817 N N . LEU A 1 110 ? -10.315 -10.868 20.408 1.00 56.03 110 LEU A N 1
ATOM 818 C CA . LEU A 1 110 ? -9.556 -10.166 19.389 1.00 56.03 110 LEU A CA 1
ATOM 819 C C . LEU A 1 110 ? -10.379 -8.948 18.952 1.00 56.03 110 LEU A C 1
ATOM 821 O O . LEU A 1 110 ? -11.578 -9.087 18.697 1.00 56.03 110 LEU A O 1
ATOM 825 N N . PRO A 1 111 ? -9.775 -7.750 18.861 1.00 59.97 111 PRO A N 1
ATOM 826 C CA . PRO A 1 111 ? -10.433 -6.663 18.156 1.00 59.97 111 PRO A CA 1
ATOM 827 C C . PRO A 1 111 ? -10.757 -7.120 16.724 1.00 59.97 111 PRO A C 1
ATOM 829 O O . PRO A 1 111 ? -10.100 -8.025 16.212 1.00 59.97 111 PRO A O 1
ATOM 832 N N . SER A 1 112 ? -11.741 -6.494 16.067 1.00 64.31 112 SER A N 1
ATOM 833 C CA . SER A 1 112 ? -12.038 -6.723 14.644 1.00 64.31 112 SER A CA 1
ATOM 834 C C . SER A 1 112 ? -10.896 -6.199 13.759 1.00 64.31 112 SER A C 1
ATOM 836 O O . SER A 1 112 ? -10.982 -5.143 13.132 1.00 64.31 112 SER A O 1
ATOM 838 N N . ILE A 1 113 ? -9.767 -6.902 13.802 1.00 67.88 113 ILE A N 1
ATOM 839 C CA . ILE A 1 113 ? -8.569 -6.687 13.002 1.00 67.88 113 ILE A CA 1
ATOM 840 C C . ILE A 1 113 ? -8.328 -7.946 12.174 1.00 67.88 113 ILE A C 1
ATOM 842 O O . ILE A 1 113 ? -8.353 -9.064 12.691 1.00 67.88 113 ILE A O 1
ATOM 846 N N . SER A 1 114 ? -8.113 -7.736 10.885 1.00 76.50 114 SER A N 1
ATOM 847 C CA . SER A 1 114 ? -7.810 -8.777 9.908 1.00 76.50 114 SER A CA 1
ATOM 848 C C . SER A 1 114 ? -6.305 -8.783 9.637 1.00 76.50 114 SER A C 1
ATOM 850 O O . SER A 1 114 ? -5.593 -7.850 10.020 1.00 76.50 114 SER A O 1
ATOM 852 N N . TYR A 1 115 ? -5.797 -9.834 9.005 1.00 75.25 115 TYR A N 1
ATOM 853 C CA . TYR A 1 115 ? -4.376 -9.973 8.677 1.00 75.25 115 TYR A CA 1
ATOM 854 C C . TYR A 1 115 ? -4.209 -9.952 7.176 1.00 75.25 115 TYR A C 1
ATOM 856 O O . TYR A 1 115 ? -5.033 -10.545 6.489 1.00 75.25 115 TYR A O 1
ATOM 864 N N . LEU A 1 116 ? -3.151 -9.288 6.709 1.00 79.44 116 LEU A N 1
ATOM 865 C CA . LEU A 1 116 ? -2.640 -9.568 5.377 1.00 79.44 116 LEU A CA 1
ATOM 866 C C . LEU A 1 116 ? -1.931 -10.912 5.430 1.00 79.44 116 LEU A C 1
ATOM 868 O O . LEU A 1 116 ? -1.002 -11.076 6.227 1.00 79.44 116 LEU A O 1
ATOM 872 N N . ASP A 1 117 ? -2.391 -11.859 4.630 1.00 75.06 117 ASP A N 1
ATOM 873 C CA . ASP A 1 117 ? -1.801 -13.188 4.545 1.00 75.06 117 ASP A CA 1
ATOM 874 C C . ASP A 1 117 ? -0.837 -13.318 3.356 1.00 75.06 117 ASP A C 1
ATOM 876 O O . ASP A 1 117 ? -0.576 -12.368 2.616 1.00 75.06 117 ASP A O 1
ATOM 880 N N . ASP A 1 118 ? -0.245 -14.501 3.204 1.00 77.25 118 ASP A N 1
ATOM 881 C CA . ASP A 1 118 ? 0.700 -14.763 2.120 1.00 77.25 118 ASP A CA 1
ATOM 882 C C . ASP A 1 118 ? 0.054 -14.610 0.729 1.00 77.25 118 ASP A C 1
ATOM 884 O O . ASP A 1 118 ? 0.748 -14.224 -0.215 1.00 77.25 118 ASP A O 1
ATOM 888 N N . ASP A 1 119 ? -1.256 -14.856 0.596 1.00 81.38 119 ASP A N 1
ATOM 889 C CA . ASP A 1 119 ? -1.986 -14.711 -0.666 1.00 81.38 119 ASP A CA 1
ATOM 890 C C . ASP A 1 119 ? -2.190 -13.225 -1.007 1.00 81.38 119 ASP A C 1
ATOM 892 O O . ASP A 1 119 ? -2.003 -12.828 -2.161 1.00 81.38 119 ASP A O 1
ATOM 896 N N . ASP A 1 120 ? -2.466 -12.375 -0.012 1.00 83.69 120 ASP A N 1
ATOM 897 C CA . ASP A 1 120 ? -2.531 -10.918 -0.174 1.00 83.69 120 ASP A CA 1
ATOM 898 C C . ASP A 1 120 ? -1.198 -10.339 -0.669 1.00 83.69 120 ASP A C 1
ATOM 900 O O . ASP A 1 120 ? -1.156 -9.520 -1.595 1.00 83.69 120 ASP A O 1
ATOM 904 N N . PHE A 1 121 ? -0.083 -10.783 -0.084 1.00 79.75 121 PHE A N 1
ATOM 905 C CA . PHE A 1 121 ? 1.248 -10.375 -0.539 1.00 79.75 121 PHE A CA 1
ATOM 906 C C . PHE A 1 121 ? 1.584 -10.949 -1.911 1.00 79.75 121 PHE A C 1
ATOM 908 O O . PHE A 1 121 ? 2.118 -10.225 -2.753 1.00 79.75 121 PHE A O 1
ATOM 915 N N . GLY A 1 122 ? 1.232 -12.209 -2.166 1.00 81.12 122 GLY A N 1
ATOM 916 C CA . GLY A 1 122 ? 1.383 -12.843 -3.471 1.00 81.12 122 GLY A CA 1
ATOM 917 C C . GLY A 1 122 ? 0.633 -12.088 -4.568 1.00 81.12 122 GLY A C 1
ATOM 918 O O . GLY A 1 122 ? 1.183 -11.880 -5.652 1.00 81.12 122 GLY A O 1
ATOM 919 N N . PHE A 1 123 ? -0.575 -11.597 -4.277 1.00 86.25 123 PHE A N 1
ATOM 920 C CA . PHE A 1 123 ? -1.339 -10.740 -5.180 1.00 86.25 123 PHE A CA 1
ATOM 921 C C . PHE A 1 123 ? -0.583 -9.447 -5.499 1.00 86.25 123 PHE A C 1
ATOM 923 O O . PHE A 1 123 ? -0.355 -9.148 -6.671 1.00 86.25 123 PHE A O 1
ATOM 930 N N . LEU A 1 124 ? -0.170 -8.696 -4.472 1.00 81.44 124 LEU A N 1
ATOM 931 C CA . LEU A 1 124 ? 0.502 -7.403 -4.639 1.00 81.44 124 LEU A CA 1
ATOM 932 C C . LEU A 1 124 ? 1.833 -7.543 -5.381 1.00 81.44 124 LEU A C 1
ATOM 934 O O . LEU A 1 124 ? 2.118 -6.790 -6.309 1.00 81.44 124 LEU A O 1
ATOM 938 N N . VAL A 1 125 ? 2.635 -8.538 -5.011 1.00 81.56 125 VAL A N 1
ATOM 939 C CA . VAL A 1 125 ? 3.912 -8.813 -5.667 1.00 81.56 125 VAL A CA 1
ATOM 940 C C . VAL A 1 125 ? 3.697 -9.291 -7.104 1.00 81.56 125 VAL A C 1
ATOM 942 O O . VAL A 1 125 ? 4.418 -8.856 -8.000 1.00 81.56 125 VAL A O 1
ATOM 945 N N . GLY A 1 126 ? 2.671 -10.104 -7.365 1.00 83.19 126 GLY A N 1
ATOM 946 C CA . GLY A 1 126 ? 2.298 -10.523 -8.717 1.00 83.19 126 GLY A CA 1
ATOM 947 C C . GLY A 1 126 ? 2.002 -9.353 -9.665 1.00 83.19 126 GLY A C 1
ATOM 948 O O . GLY A 1 126 ? 2.364 -9.427 -10.843 1.00 83.19 126 GLY A O 1
ATOM 949 N N . GLN A 1 127 ? 1.422 -8.259 -9.155 1.00 87.56 127 GLN A N 1
ATOM 950 C CA . GLN A 1 127 ? 1.249 -7.022 -9.928 1.00 87.56 127 GLN A CA 1
ATOM 951 C C . GLN A 1 127 ? 2.603 -6.410 -10.311 1.00 87.56 127 GLN A C 1
ATOM 953 O O . GLN A 1 127 ? 2.834 -6.138 -11.487 1.00 87.56 127 GLN A O 1
ATOM 958 N N . ILE A 1 128 ? 3.534 -6.294 -9.354 1.00 84.56 128 ILE A N 1
ATOM 959 C CA . ILE A 1 128 ? 4.888 -5.755 -9.587 1.00 84.56 128 ILE A CA 1
ATOM 960 C C . ILE A 1 128 ? 5.622 -6.555 -10.672 1.00 84.56 128 ILE A C 1
ATOM 962 O O . ILE A 1 128 ? 6.223 -5.971 -11.569 1.00 84.56 128 ILE A O 1
ATOM 966 N N . PHE A 1 129 ? 5.554 -7.890 -10.627 1.00 83.44 129 PHE A N 1
ATOM 967 C CA . PHE A 1 129 ? 6.198 -8.757 -11.626 1.00 83.44 129 PHE A CA 1
ATOM 968 C C . PHE A 1 129 ? 5.652 -8.584 -13.043 1.00 83.44 129 PHE A C 1
ATOM 970 O O . PHE A 1 129 ? 6.357 -8.870 -14.012 1.00 83.44 129 PHE A O 1
ATOM 977 N N . SER A 1 130 ? 4.387 -8.191 -13.158 1.00 85.56 130 SER A N 1
ATOM 978 C CA . SER A 1 130 ? 3.679 -8.130 -14.434 1.00 85.56 130 SER A CA 1
ATOM 979 C C . SER A 1 130 ? 3.704 -6.734 -15.059 1.00 85.56 130 SER A C 1
ATOM 981 O O . SER A 1 130 ? 3.341 -6.596 -16.228 1.00 85.56 130 SER A O 1
ATOM 983 N N . GLU A 1 131 ? 4.133 -5.718 -14.307 1.00 89.62 131 GLU A N 1
ATOM 984 C CA . GLU A 1 131 ? 4.101 -4.320 -14.726 1.00 89.62 131 GLU A CA 1
ATOM 985 C C . GLU A 1 131 ? 5.395 -3.907 -15.441 1.00 89.62 131 GLU A C 1
ATOM 987 O O . GLU A 1 131 ? 6.508 -4.051 -14.929 1.00 89.62 131 GLU A O 1
ATOM 992 N N . ALA A 1 132 ? 5.249 -3.354 -16.645 1.00 89.81 132 ALA A N 1
ATOM 993 C CA . ALA A 1 132 ? 6.365 -2.919 -17.474 1.00 89.81 132 ALA A CA 1
ATOM 994 C C . ALA A 1 132 ? 7.128 -1.754 -16.831 1.00 89.81 132 ALA A C 1
ATOM 996 O O . ALA A 1 132 ? 8.360 -1.715 -16.904 1.00 89.81 132 ALA A O 1
ATOM 997 N N . ASP A 1 133 ? 6.417 -0.859 -16.146 1.00 90.88 133 ASP A N 1
ATOM 998 C CA . ASP A 1 133 ? 7.013 0.270 -15.426 1.00 90.88 133 ASP A CA 1
ATOM 999 C C . ASP A 1 133 ? 7.850 -0.180 -14.209 1.00 90.88 133 ASP A C 1
ATOM 1001 O O . ASP A 1 133 ? 8.681 0.579 -13.701 1.00 90.88 133 ASP A O 1
ATOM 1005 N N . CYS A 1 134 ? 7.719 -1.449 -13.803 1.00 88.31 134 CYS A N 1
ATOM 1006 C CA . CYS A 1 134 ? 8.476 -2.102 -12.736 1.00 88.31 134 CYS A CA 1
ATOM 1007 C C . CYS A 1 134 ? 9.610 -3.010 -13.237 1.00 88.31 134 CYS A C 1
ATOM 1009 O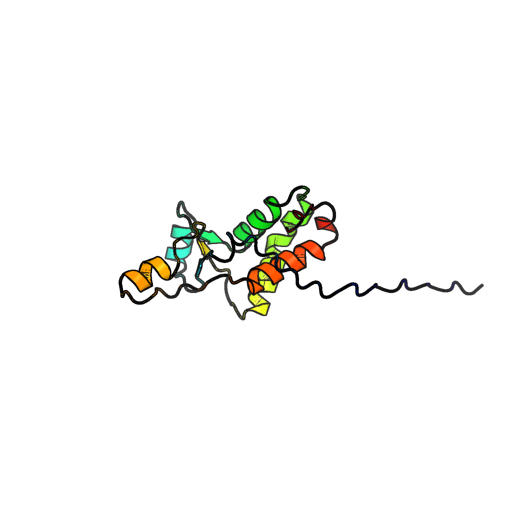 O . CYS A 1 134 ? 10.276 -3.655 -12.429 1.00 88.31 134 CYS A O 1
ATOM 1011 N N . ALA A 1 135 ? 9.898 -3.046 -14.544 1.00 85.94 135 ALA A N 1
ATOM 1012 C CA . ALA A 1 135 ? 10.881 -3.964 -15.136 1.00 85.94 135 ALA A CA 1
ATOM 1013 C C . ALA A 1 135 ? 12.327 -3.807 -14.613 1.00 85.94 135 ALA A C 1
ATOM 1015 O O . ALA A 1 135 ? 13.164 -4.676 -14.852 1.00 85.94 135 ALA A O 1
ATOM 1016 N N . GLY A 1 136 ? 12.635 -2.696 -13.936 1.00 80.94 136 GLY A N 1
ATOM 1017 C CA . GLY A 1 136 ? 13.925 -2.451 -13.287 1.00 80.94 136 GLY A CA 1
ATOM 1018 C C . GLY A 1 136 ? 14.060 -3.049 -11.885 1.00 80.94 136 GLY A C 1
ATOM 1019 O O . GLY A 1 136 ? 15.157 -2.997 -11.335 1.00 80.94 136 GLY A O 1
ATOM 1020 N N . ILE A 1 137 ? 12.982 -3.591 -11.306 1.00 84.56 137 ILE A N 1
ATOM 1021 C CA . ILE A 1 137 ? 13.001 -4.158 -9.958 1.00 84.56 137 ILE A CA 1
ATOM 1022 C C . ILE A 1 137 ? 13.806 -5.461 -9.919 1.00 84.56 137 ILE A C 1
ATOM 1024 O O . ILE A 1 137 ? 13.549 -6.409 -10.662 1.00 84.56 137 ILE A O 1
ATOM 1028 N N . GLU A 1 138 ? 14.756 -5.518 -8.990 1.00 80.38 138 GLU A N 1
ATOM 1029 C CA . GLU A 1 138 ? 15.498 -6.720 -8.641 1.00 80.38 138 GLU A CA 1
ATOM 1030 C C . GLU A 1 138 ? 14.826 -7.399 -7.448 1.00 80.38 138 GLU A C 1
ATOM 1032 O O . GLU A 1 138 ? 14.735 -6.850 -6.348 1.00 80.38 138 GLU A O 1
ATOM 1037 N N . PHE A 1 139 ? 14.369 -8.628 -7.651 1.00 70.44 139 PHE A N 1
ATOM 1038 C CA . PHE A 1 139 ? 13.843 -9.438 -6.564 1.00 70.44 139 PHE A CA 1
ATOM 1039 C C . PHE A 1 139 ? 14.996 -10.190 -5.893 1.00 70.44 139 PHE A C 1
ATOM 1041 O O . PHE A 1 139 ? 15.819 -10.775 -6.602 1.00 70.44 139 PHE A O 1
ATOM 1048 N N . PRO A 1 140 ? 15.089 -10.192 -4.550 1.00 62.94 140 PRO A N 1
ATOM 1049 C CA . PRO A 1 140 ? 16.124 -10.954 -3.864 1.00 62.94 140 PRO A CA 1
ATOM 1050 C C . PRO A 1 140 ? 16.023 -12.435 -4.250 1.00 62.94 140 PRO A C 1
ATOM 1052 O O . PRO A 1 140 ? 14.938 -13.018 -4.213 1.00 62.94 140 PRO A O 1
ATOM 1055 N N . GLU A 1 141 ? 17.153 -13.041 -4.632 1.00 51.88 141 GLU A N 1
ATOM 1056 C CA . GLU A 1 141 ? 17.210 -14.478 -4.903 1.00 51.88 141 GLU A CA 1
ATOM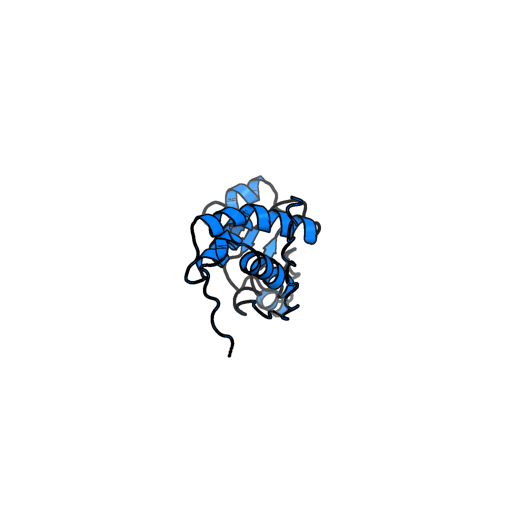 1057 C C . GLU A 1 141 ? 16.812 -15.245 -3.639 1.00 51.88 141 GLU A C 1
ATOM 1059 O O . GLU A 1 141 ? 17.382 -15.054 -2.564 1.00 51.88 141 GLU A O 1
ATOM 1064 N N . MET A 1 142 ? 15.803 -16.103 -3.772 1.00 41.84 142 MET A N 1
ATOM 1065 C CA . MET A 1 142 ? 15.304 -16.904 -2.661 1.00 41.84 142 MET A CA 1
ATOM 1066 C C . MET A 1 142 ? 16.256 -18.080 -2.416 1.00 41.84 142 MET A C 1
ATOM 1068 O O . MET A 1 14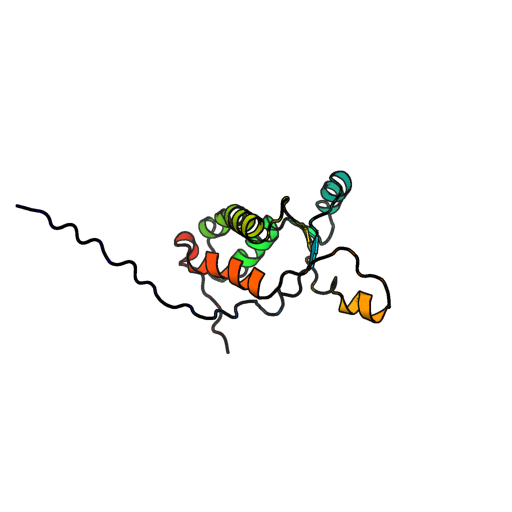2 ? 16.578 -18.821 -3.348 1.00 41.84 142 MET A O 1
ATOM 1072 N N . HIS A 1 143 ? 16.716 -18.237 -1.175 1.00 35.78 143 HIS A N 1
ATOM 1073 C CA . HIS A 1 143 ? 17.459 -19.412 -0.707 1.00 35.78 143 HIS A CA 1
ATOM 1074 C C . HIS A 1 143 ? 16.528 -20.372 0.030 1.00 35.78 143 HIS A C 1
ATOM 1076 O O . HIS A 1 143 ? 15.699 -19.873 0.826 1.00 35.78 143 HIS A O 1
#

Secondary structure (DSSP, 8-state):
----------------------TTTTT-EEE----HHHHHHHTTTSSEEEHHHHHHHHHHTSTT--HHHHHTHHHHHHHHHHHTT-SS-PEEESSTTSSHHHHHTTTPPPPS-EE--HHHHHHHHHHHHH-GGGTTPPPPPP-